Protein AF-A0A0R0AVZ4-F1 (afdb_monomer_lite)

Secondary structure (DSSP, 8-state):
------HHHHHHHHHHHHHHHHHHHHT-----TT-SS--HHHHHHHHHHHHHHHHTT---HHHHHHHHHHHHHHHHTT---S-HHHHHHHHHHHHHH-TT----HHHHHHHHHHHHHHHHHS-HHHHS----

pLDDT: mean 76.62, std 14.54, range [41.88, 92.12]

Foldseek 3Di:
DDDCPDVLLVCLLVLLLVLLVVLCVPPQVDDPVQQNDALPVLSVVQVVVVVVVVVVVDDGSLQQSLLLSLLVRCVVSVQDPDDPVSLVSSQVSCVVRRVPHPDHSVRSVVSSVVSNVVVVVDDVCSRGDDDD

Structure (mmCIF, N/CA/C/O backbone):
data_AF-A0A0R0AVZ4-F1
#
_entry.id   AF-A0A0R0AVZ4-F1
#
loop_
_atom_site.group_PDB
_atom_site.id
_atom_site.type_symbol
_atom_site.label_atom_id
_atom_site.label_alt_id
_atom_site.label_comp_id
_atom_site.label_asym_id
_atom_site.label_entity_id
_atom_site.label_seq_id
_atom_site.pdbx_PDB_ins_code
_atom_site.Cartn_x
_atom_site.Cartn_y
_atom_site.Cartn_z
_atom_site.occupancy
_atom_site.B_iso_or_equiv
_atom_site.auth_seq_id
_atom_site.auth_comp_id
_atom_site.auth_asym_id
_atom_site.auth_atom_id
_atom_site.pdbx_PDB_model_num
ATOM 1 N N . MET A 1 1 ? -19.037 -18.180 -13.817 1.00 42.78 1 MET A N 1
ATOM 2 C CA . MET A 1 1 ? -18.175 -17.170 -14.469 1.00 42.78 1 MET A CA 1
ATOM 3 C C . MET A 1 1 ? -18.543 -15.811 -13.875 1.00 42.78 1 MET A C 1
ATOM 5 O O . MET A 1 1 ? -19.606 -15.297 -14.184 1.00 42.78 1 MET A O 1
ATOM 9 N N . TYR A 1 2 ? -17.788 -15.308 -12.891 1.00 42.56 2 TYR A N 1
ATOM 10 C CA . TYR A 1 2 ? -18.139 -14.062 -12.187 1.00 42.56 2 TYR A CA 1
ATOM 11 C C . TYR A 1 2 ? -17.789 -12.877 -13.090 1.00 42.56 2 TYR A C 1
ATOM 13 O O . TYR A 1 2 ? -16.617 -12.687 -13.400 1.00 42.56 2 TYR A O 1
ATOM 21 N N . ARG A 1 3 ? -18.796 -12.132 -13.548 1.00 47.94 3 ARG A N 1
ATOM 22 C CA . ARG A 1 3 ? -18.650 -10.976 -14.442 1.00 47.94 3 ARG A CA 1
ATOM 23 C C . ARG A 1 3 ? -18.661 -9.716 -13.566 1.00 47.94 3 ARG A C 1
ATOM 25 O O . ARG A 1 3 ? -19.727 -9.364 -13.061 1.00 47.94 3 ARG A O 1
ATOM 32 N N . PRO A 1 4 ? -17.515 -9.072 -13.273 1.00 51.03 4 PRO A N 1
ATOM 33 C CA . PRO A 1 4 ? -17.490 -7.930 -12.372 1.00 51.03 4 PRO A CA 1
ATOM 34 C C . PRO A 1 4 ? -17.863 -6.672 -13.168 1.00 51.03 4 PRO A C 1
ATOM 36 O O . PRO A 1 4 ? -17.021 -5.857 -13.518 1.00 51.03 4 PRO A O 1
ATOM 39 N N . GLU A 1 5 ? -19.152 -6.514 -13.461 1.00 50.69 5 GLU A N 1
ATOM 40 C CA . GLU A 1 5 ? -19.738 -5.322 -14.105 1.00 50.69 5 GLU A CA 1
ATOM 41 C C . GLU A 1 5 ? -19.921 -4.163 -13.102 1.00 50.69 5 GLU A C 1
ATOM 43 O O . GLU A 1 5 ? -20.639 -3.199 -13.359 1.00 50.69 5 GLU A O 1
ATOM 48 N N . HIS A 1 6 ? -19.330 -4.273 -11.913 1.00 58.47 6 HIS A N 1
ATOM 49 C CA . HIS A 1 6 ? -19.478 -3.296 -10.845 1.00 58.47 6 HIS A CA 1
ATOM 50 C C . HIS A 1 6 ? -18.771 -1.986 -11.262 1.00 58.47 6 HIS A C 1
ATOM 52 O O . HIS A 1 6 ? -17.594 -2.018 -11.634 1.00 58.47 6 HIS A O 1
ATOM 58 N N . PRO A 1 7 ? -19.449 -0.823 -11.218 1.00 62.56 7 PRO A N 1
ATOM 59 C CA . PRO A 1 7 ? -18.926 0.445 -11.748 1.00 62.56 7 PRO A CA 1
ATOM 60 C C . PRO A 1 7 ? -17.593 0.869 -11.109 1.00 62.56 7 PRO A C 1
ATOM 62 O O . PRO A 1 7 ? -16.767 1.518 -11.746 1.00 62.56 7 PRO A O 1
ATOM 65 N N . GLU A 1 8 ? -17.347 0.422 -9.881 1.00 65.44 8 GLU A N 1
ATOM 66 C CA . GLU A 1 8 ? -16.091 0.571 -9.143 1.00 65.44 8 GLU A CA 1
ATOM 67 C C . GLU A 1 8 ? -14.867 -0.053 -9.847 1.00 65.44 8 GLU A C 1
ATOM 69 O O . GLU A 1 8 ? -13.792 0.542 -9.799 1.00 65.44 8 GLU A O 1
ATOM 74 N N . TYR A 1 9 ? -15.019 -1.157 -10.591 1.00 66.56 9 TYR A N 1
ATOM 75 C CA . TYR A 1 9 ? -13.919 -1.774 -11.351 1.00 66.56 9 TYR A CA 1
ATOM 76 C C . TYR A 1 9 ? -13.536 -0.973 -12.600 1.00 66.56 9 TYR A C 1
ATOM 78 O O . TYR A 1 9 ? -12.371 -0.961 -12.990 1.00 66.56 9 TYR A O 1
ATOM 86 N N . ARG A 1 10 ? -14.489 -0.259 -13.217 1.00 71.06 10 ARG A N 1
ATOM 87 C CA . ARG A 1 10 ? -14.225 0.564 -14.414 1.00 71.06 10 ARG A CA 1
ATOM 88 C C . ARG A 1 10 ? -13.359 1.780 -14.087 1.00 71.06 10 ARG A C 1
ATOM 90 O O . ARG A 1 10 ? -12.526 2.185 -14.892 1.00 71.06 10 ARG A O 1
ATOM 97 N N . SER A 1 11 ? -13.541 2.349 -12.896 1.00 78.00 11 SER A N 1
ATOM 98 C CA . SER A 1 11 ? -12.754 3.487 -12.403 1.00 78.00 11 SER A CA 1
ATOM 99 C C . SER A 1 11 ? -11.485 3.071 -11.658 1.00 78.00 11 SER A C 1
ATOM 101 O O . SER A 1 11 ? -10.639 3.927 -11.391 1.00 78.00 11 SER A O 1
ATOM 103 N N . ALA A 1 12 ? -11.335 1.784 -11.333 1.00 78.81 12 ALA A N 1
ATOM 104 C CA . ALA A 1 12 ? -10.234 1.282 -10.523 1.00 78.81 12 ALA A CA 1
ATOM 105 C C . ALA A 1 12 ? -8.835 1.644 -11.053 1.00 78.81 12 ALA A C 1
ATOM 107 O O . ALA A 1 12 ? -8.054 2.166 -10.254 1.00 78.81 12 ALA A O 1
ATOM 108 N N . PRO A 1 13 ? -8.525 1.490 -12.359 1.00 80.56 13 PRO A N 1
ATOM 109 C CA . PRO A 1 13 ? -7.206 1.844 -12.882 1.00 80.56 13 PRO A CA 1
ATOM 110 C C . PRO A 1 13 ? -6.901 3.339 -12.716 1.00 80.56 13 PRO A C 1
ATOM 112 O O . PRO A 1 13 ? -5.825 3.721 -12.272 1.00 80.56 13 PRO A O 1
ATOM 115 N N . ARG A 1 14 ? -7.874 4.213 -13.009 1.00 82.69 14 ARG A N 1
ATOM 116 C CA . ARG A 1 14 ? -7.688 5.674 -12.933 1.00 82.69 14 ARG A CA 1
ATOM 117 C C . ARG A 1 14 ? -7.436 6.151 -11.505 1.00 82.69 14 ARG A C 1
ATOM 119 O O . ARG A 1 14 ? -6.538 6.960 -11.285 1.00 82.69 14 ARG A O 1
ATOM 126 N N . LEU A 1 15 ? -8.223 5.654 -10.548 1.00 84.00 15 LEU A N 1
ATOM 127 C CA . LEU A 1 15 ? -8.073 6.001 -9.131 1.00 84.00 1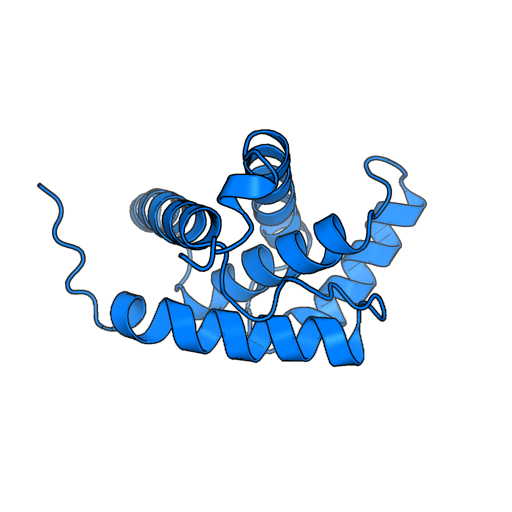5 LEU A CA 1
ATOM 128 C C . LEU A 1 15 ? -6.734 5.516 -8.576 1.00 84.00 15 LEU A C 1
ATOM 130 O O . LEU A 1 15 ? -6.052 6.264 -7.878 1.00 84.00 15 LEU A O 1
ATOM 134 N N . PHE A 1 16 ? -6.347 4.291 -8.936 1.00 84.00 16 PHE A N 1
ATOM 135 C CA . PHE A 1 16 ? -5.063 3.722 -8.556 1.00 84.00 16 PHE A CA 1
ATOM 136 C C . PHE A 1 16 ? -3.900 4.579 -9.078 1.00 84.00 16 PHE A C 1
ATOM 138 O O . PHE A 1 16 ? -3.054 4.995 -8.291 1.00 84.00 16 PHE A O 1
ATOM 145 N N . ASN A 1 17 ? -3.902 4.937 -10.365 1.00 80.50 17 ASN A N 1
ATOM 146 C CA . ASN A 1 17 ? -2.804 5.685 -10.996 1.00 80.50 17 ASN A CA 1
ATOM 147 C C . ASN A 1 17 ? -2.655 7.088 -10.436 1.00 80.50 17 ASN A C 1
ATOM 149 O O . ASN A 1 17 ? -1.548 7.523 -10.114 1.00 80.50 17 ASN A O 1
ATOM 153 N N . ALA A 1 18 ? -3.778 7.796 -10.300 1.00 84.50 18 ALA A N 1
ATOM 154 C CA . ALA A 1 18 ? -3.784 9.139 -9.742 1.00 84.50 18 ALA A CA 1
ATOM 155 C C . ALA A 1 18 ? -3.167 9.150 -8.336 1.00 84.50 18 ALA A C 1
ATOM 157 O O . ALA A 1 18 ? -2.361 10.025 -8.009 1.00 84.50 18 ALA A O 1
ATOM 158 N N . HIS A 1 19 ? -3.507 8.147 -7.527 1.00 85.25 19 HIS A N 1
ATOM 159 C CA . HIS A 1 19 ? -3.037 8.043 -6.157 1.00 85.25 19 HIS A CA 1
ATOM 160 C C . HIS A 1 19 ? -1.588 7.559 -6.049 1.00 85.25 19 HIS A C 1
ATOM 162 O O . HIS A 1 19 ? -0.807 8.156 -5.312 1.00 85.25 19 HIS A O 1
ATOM 168 N N . LEU A 1 20 ? -1.188 6.561 -6.839 1.00 83.06 20 LEU A N 1
ATOM 169 C CA . LEU A 1 20 ? 0.207 6.127 -6.943 1.00 83.06 20 LEU A CA 1
ATOM 170 C C . LEU A 1 20 ? 1.123 7.299 -7.322 1.00 83.06 20 LEU A C 1
ATOM 172 O O . LEU A 1 20 ? 2.170 7.503 -6.705 1.00 83.06 20 LEU A O 1
ATOM 176 N N . GLY A 1 21 ? 0.704 8.118 -8.291 1.00 78.31 21 GLY A N 1
ATOM 177 C CA . GLY A 1 21 ? 1.427 9.327 -8.673 1.00 78.31 21 GLY A CA 1
ATOM 178 C C . GLY A 1 21 ? 1.543 10.340 -7.529 1.00 78.31 21 GLY A C 1
ATOM 179 O O . GLY A 1 21 ? 2.586 10.973 -7.378 1.00 78.31 21 GLY A O 1
ATOM 180 N N . ALA A 1 22 ? 0.509 10.487 -6.696 1.00 82.69 22 ALA A N 1
ATOM 181 C CA . ALA A 1 22 ? 0.561 11.355 -5.519 1.00 82.69 22 ALA A CA 1
ATOM 182 C C . ALA A 1 22 ? 1.559 10.838 -4.465 1.00 82.69 22 ALA A C 1
ATOM 184 O O . ALA A 1 22 ? 2.406 11.605 -4.006 1.00 82.69 22 ALA A O 1
ATOM 185 N N . ILE A 1 23 ? 1.526 9.537 -4.157 1.00 82.69 23 ILE A N 1
ATOM 186 C CA . ILE A 1 23 ? 2.450 8.891 -3.211 1.00 82.69 23 ILE A CA 1
ATOM 187 C C . ILE A 1 23 ? 3.907 9.053 -3.671 1.00 82.69 23 ILE A C 1
ATOM 189 O O . ILE A 1 23 ? 4.772 9.406 -2.874 1.00 82.69 23 ILE A O 1
ATOM 193 N N . ARG A 1 24 ? 4.197 8.863 -4.962 1.00 76.69 24 ARG A N 1
ATOM 194 C CA . ARG A 1 24 ? 5.562 8.985 -5.510 1.00 76.69 24 ARG A CA 1
ATOM 195 C C . ARG A 1 24 ? 6.083 10.423 -5.567 1.00 76.69 24 ARG A C 1
ATOM 197 O O . ARG A 1 24 ? 7.285 10.648 -5.496 1.00 76.69 24 ARG A O 1
ATOM 204 N N . ARG A 1 25 ? 5.200 11.418 -5.699 1.00 73.94 25 ARG A N 1
ATOM 205 C CA . ARG A 1 25 ? 5.604 12.836 -5.662 1.00 73.94 25 ARG A CA 1
ATOM 206 C C . ARG A 1 25 ? 5.836 13.348 -4.240 1.00 73.94 25 ARG A C 1
ATOM 208 O O . ARG A 1 25 ? 6.657 14.242 -4.061 1.00 73.94 25 ARG A O 1
ATOM 215 N N . GLY A 1 26 ? 5.111 12.811 -3.257 1.00 74.12 26 GLY A N 1
ATOM 216 C CA . GLY A 1 26 ? 5.164 13.270 -1.867 1.00 74.12 26 GLY A CA 1
ATOM 217 C C . GLY A 1 26 ? 6.027 12.408 -0.946 1.00 74.12 26 GLY A C 1
ATOM 218 O O . GLY A 1 26 ? 6.936 12.922 -0.301 1.00 74.12 26 GLY A O 1
ATOM 219 N N . VAL A 1 27 ? 5.732 11.107 -0.889 1.00 73.94 27 VAL A N 1
ATOM 220 C CA . VAL A 1 27 ? 6.188 10.179 0.160 1.00 73.94 27 VAL A CA 1
ATOM 221 C C . VAL A 1 27 ? 7.479 9.461 -0.237 1.00 73.94 27 VAL A C 1
ATOM 223 O O . VAL A 1 27 ? 8.458 9.500 0.501 1.00 73.94 27 VAL A O 1
ATOM 226 N N . PHE A 1 28 ? 7.530 8.862 -1.431 1.00 70.62 28 PHE A N 1
ATOM 227 C CA . PHE A 1 28 ? 8.706 8.119 -1.900 1.00 70.62 28 PHE A CA 1
ATOM 228 C C . PHE A 1 28 ? 9.391 8.852 -3.057 1.00 70.62 28 PHE A C 1
ATOM 230 O O . PHE A 1 28 ? 8.995 8.715 -4.210 1.00 70.62 28 PHE A O 1
ATOM 237 N N . LYS A 1 29 ? 10.458 9.610 -2.769 1.00 59.62 29 LYS A N 1
ATOM 238 C CA . LYS A 1 29 ? 11.188 10.440 -3.753 1.00 59.62 29 LYS A CA 1
ATOM 239 C C . LYS A 1 29 ? 12.118 9.664 -4.710 1.00 59.62 29 LYS A C 1
ATOM 241 O O . LYS A 1 29 ? 13.094 10.231 -5.200 1.00 59.62 29 LYS A O 1
ATOM 246 N N . ARG A 1 30 ? 11.854 8.385 -5.011 1.00 54.00 30 ARG A N 1
ATOM 247 C CA . ARG A 1 30 ? 12.603 7.648 -6.049 1.00 54.00 30 ARG A CA 1
ATOM 248 C C . ARG A 1 30 ? 11.883 7.714 -7.401 1.00 54.00 30 ARG A C 1
ATOM 250 O O . ARG A 1 30 ? 10.714 7.353 -7.530 1.00 54.00 30 ARG A O 1
ATOM 257 N N . ARG A 1 31 ? 12.608 8.165 -8.434 1.00 48.31 31 ARG A N 1
ATOM 258 C CA . ARG A 1 31 ? 12.191 8.095 -9.844 1.00 48.31 31 ARG A CA 1
ATOM 259 C C . ARG A 1 31 ? 12.204 6.629 -10.291 1.00 48.31 31 ARG A C 1
ATOM 261 O O . ARG A 1 31 ? 13.246 6.134 -10.697 1.00 48.31 31 ARG A O 1
ATOM 268 N N . ALA A 1 32 ? 11.063 5.945 -10.256 1.00 49.41 32 ALA A N 1
ATOM 269 C CA . ALA A 1 32 ? 10.879 4.783 -11.123 1.00 49.41 32 ALA A CA 1
ATOM 270 C C . ALA A 1 32 ? 10.656 5.310 -12.551 1.00 49.41 32 ALA A C 1
ATOM 272 O O . ALA A 1 32 ? 9.558 5.754 -12.891 1.00 49.41 32 ALA A O 1
ATOM 273 N N . ALA A 1 33 ? 11.742 5.370 -13.324 1.00 41.88 33 ALA A N 1
ATOM 274 C CA . ALA A 1 33 ? 11.763 5.887 -14.692 1.00 41.88 33 ALA A CA 1
ATOM 275 C C . ALA A 1 33 ? 10.899 5.059 -15.667 1.00 41.88 33 ALA A C 1
ATOM 277 O O . ALA A 1 33 ? 10.554 5.563 -16.725 1.00 41.88 33 ALA A O 1
ATOM 278 N N . ASP A 1 34 ? 10.463 3.860 -15.264 1.00 43.69 34 ASP A N 1
ATOM 279 C CA . ASP A 1 34 ? 9.738 2.903 -16.114 1.00 43.69 34 ASP A CA 1
ATOM 280 C C . ASP A 1 34 ? 8.370 2.487 -15.535 1.00 43.69 34 ASP A C 1
ATOM 282 O O . ASP A 1 34 ? 7.900 1.369 -15.743 1.00 43.69 34 ASP A O 1
ATOM 286 N N . ALA A 1 35 ? 7.745 3.357 -14.735 1.00 44.62 35 ALA A N 1
ATOM 287 C CA . ALA A 1 35 ? 6.520 3.055 -13.982 1.00 44.62 35 ALA A CA 1
ATOM 288 C C . ALA A 1 35 ? 5.415 4.106 -14.184 1.00 44.62 35 ALA A C 1
ATOM 290 O O . ALA A 1 35 ? 4.671 4.408 -13.247 1.00 44.62 35 ALA A O 1
ATOM 291 N N . ASP A 1 36 ? 5.358 4.737 -15.358 1.00 44.16 36 ASP A N 1
ATOM 292 C CA . ASP A 1 36 ? 4.236 5.614 -15.731 1.00 44.16 36 ASP A CA 1
ATOM 293 C C . ASP A 1 36 ? 3.028 4.818 -16.255 1.00 44.16 36 ASP A C 1
ATOM 295 O O . ASP A 1 36 ? 1.889 5.278 -16.152 1.00 44.16 36 ASP A O 1
ATOM 299 N N . GLU A 1 37 ? 3.245 3.583 -16.715 1.00 51.25 37 GLU A N 1
ATOM 300 C CA . GLU A 1 37 ? 2.177 2.631 -16.991 1.00 51.25 37 GLU A CA 1
ATOM 301 C C . GLU A 1 37 ? 1.983 1.671 -15.822 1.00 51.25 37 GLU A C 1
ATOM 303 O O . GLU A 1 37 ? 2.918 1.230 -15.152 1.00 51.25 37 GLU A O 1
ATOM 308 N N . VAL A 1 38 ? 0.722 1.350 -15.566 1.00 54.97 38 VAL A N 1
ATOM 309 C CA . VAL A 1 38 ? 0.365 0.318 -14.602 1.00 54.97 38 VAL A CA 1
ATOM 310 C C . VAL A 1 38 ? 0.935 -0.995 -15.086 1.00 54.97 38 VAL A C 1
ATOM 312 O O . VAL A 1 38 ? 0.600 -1.421 -16.187 1.00 54.97 38 VAL A O 1
ATOM 315 N N . ALA A 1 39 ? 1.691 -1.672 -14.227 1.00 63.19 39 ALA A N 1
ATOM 316 C CA . ALA A 1 39 ? 1.907 -3.104 -14.322 1.00 63.19 39 ALA A CA 1
ATOM 317 C C . ALA A 1 39 ? 0.547 -3.795 -14.480 1.00 63.19 39 ALA A C 1
ATOM 319 O O . ALA A 1 39 ? -0.174 -3.983 -13.494 1.00 63.19 39 ALA A O 1
ATOM 320 N N . GLN A 1 40 ? 0.152 -4.111 -15.715 1.00 67.50 40 GLN A N 1
ATOM 321 C CA . GLN A 1 40 ? -1.160 -4.677 -16.023 1.00 67.50 40 GLN A CA 1
ATOM 322 C C . GLN A 1 40 ? -1.417 -5.926 -15.163 1.00 67.50 40 GLN A C 1
ATOM 324 O O . GLN A 1 40 ? -2.536 -6.130 -14.687 1.00 67.50 40 GLN A O 1
ATOM 329 N N . ASP A 1 41 ? -0.364 -6.692 -14.887 1.00 75.88 41 ASP A N 1
ATOM 330 C CA . ASP A 1 41 ? -0.397 -7.877 -14.038 1.00 75.88 41 ASP A CA 1
ATOM 331 C C . ASP A 1 41 ? -0.581 -7.554 -12.549 1.00 75.88 41 ASP A C 1
ATOM 333 O O . ASP A 1 41 ? -1.362 -8.225 -11.868 1.00 75.88 41 ASP A O 1
ATOM 337 N N . PHE A 1 42 ? 0.035 -6.483 -12.034 1.00 81.62 42 PHE A N 1
ATOM 338 C CA . PHE A 1 42 ? -0.178 -6.065 -10.645 1.00 81.62 42 PHE A CA 1
ATOM 339 C C . PHE A 1 42 ? -1.599 -5.549 -10.424 1.00 81.62 42 PHE A C 1
ATOM 341 O O . PHE A 1 42 ? -2.239 -5.905 -9.437 1.00 81.62 42 PHE A O 1
ATOM 348 N N . LEU A 1 43 ? -2.142 -4.766 -11.359 1.00 82.12 43 LEU A N 1
ATOM 349 C CA . LEU A 1 43 ? -3.526 -4.308 -11.258 1.00 82.12 43 LEU A CA 1
ATOM 350 C C . LEU A 1 43 ? -4.515 -5.472 -11.357 1.00 82.12 43 LEU A C 1
ATOM 352 O O . LEU A 1 43 ? -5.477 -5.516 -10.590 1.00 82.12 43 LEU A O 1
ATOM 356 N N . GLN A 1 44 ? -4.278 -6.435 -12.253 1.00 82.06 44 GLN A N 1
ATOM 357 C CA . GLN A 1 44 ? -5.081 -7.658 -12.305 1.00 82.06 44 GLN A CA 1
ATOM 358 C C . GLN A 1 44 ? -5.032 -8.418 -10.977 1.00 82.06 44 GLN A C 1
ATOM 360 O O . GLN A 1 44 ? -6.082 -8.820 -10.468 1.00 82.06 44 GLN A O 1
ATOM 365 N N . TYR A 1 45 ? -3.844 -8.556 -10.384 1.00 87.06 45 TYR A N 1
ATOM 366 C CA . TYR A 1 45 ? -3.684 -9.125 -9.052 1.00 87.06 45 TYR A CA 1
ATOM 367 C C . TYR A 1 45 ? -4.489 -8.350 -8.000 1.00 87.06 45 TYR A C 1
ATOM 369 O O . TYR A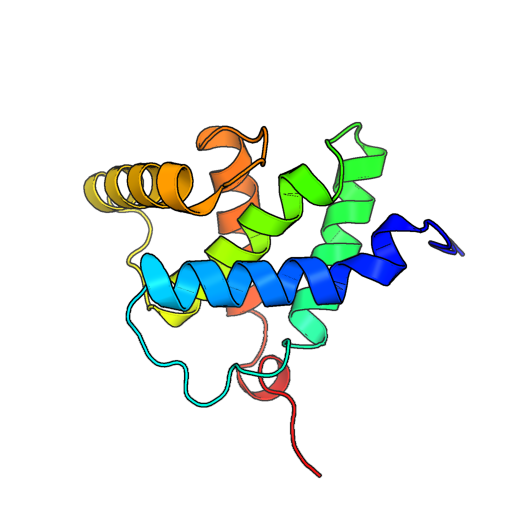 1 45 ? -5.298 -8.959 -7.301 1.00 87.06 45 TYR A O 1
ATOM 377 N N . SER A 1 46 ? -4.347 -7.021 -7.922 1.00 87.50 46 SER A N 1
ATOM 378 C CA . SER A 1 46 ? -5.063 -6.186 -6.949 1.00 87.50 46 SER A CA 1
ATOM 379 C C . SER A 1 46 ? -6.579 -6.316 -7.084 1.00 87.50 46 SER A C 1
ATOM 381 O O . SER A 1 46 ? -7.285 -6.398 -6.082 1.00 87.50 46 SER A O 1
ATOM 383 N N . LEU A 1 47 ? -7.102 -6.374 -8.312 1.00 86.69 47 LEU A N 1
ATOM 384 C CA . LEU A 1 47 ? -8.534 -6.554 -8.557 1.00 86.69 47 LEU A CA 1
ATOM 385 C C . LEU A 1 47 ? -9.019 -7.954 -8.162 1.00 86.69 47 LEU A C 1
ATOM 387 O O . LEU A 1 47 ? -10.105 -8.089 -7.588 1.00 86.69 47 LEU A O 1
ATOM 391 N N . ALA A 1 48 ? -8.233 -8.992 -8.453 1.00 87.38 48 ALA A N 1
ATOM 392 C CA . ALA A 1 48 ? -8.553 -10.368 -8.090 1.00 87.38 48 ALA A CA 1
ATOM 393 C C . ALA A 1 48 ? -8.514 -10.581 -6.569 1.00 87.38 48 ALA A C 1
ATOM 395 O O . ALA A 1 48 ? -9.421 -11.204 -6.010 1.00 87.38 48 ALA A O 1
ATOM 396 N N . ASP A 1 49 ? -7.498 -10.043 -5.897 1.00 88.88 49 ASP A N 1
ATOM 397 C CA . ASP A 1 49 ? -7.362 -10.075 -4.443 1.00 88.88 49 ASP A CA 1
ATOM 398 C C . ASP A 1 49 ? -8.484 -9.274 -3.765 1.00 88.88 49 ASP A C 1
ATOM 400 O O . ASP A 1 49 ? -9.191 -9.793 -2.898 1.00 88.88 49 ASP A O 1
ATOM 404 N N . TYR A 1 50 ? -8.772 -8.065 -4.257 1.00 86.12 50 TYR A N 1
ATOM 405 C CA . TYR A 1 50 ? -9.911 -7.272 -3.802 1.00 86.12 50 TYR A CA 1
ATOM 406 C C . TYR A 1 50 ? -11.239 -8.028 -3.933 1.00 86.12 50 TYR A C 1
ATOM 408 O O . TYR A 1 50 ? -12.034 -8.051 -2.992 1.00 86.12 50 TYR A O 1
ATOM 416 N N . ALA A 1 51 ? -11.487 -8.694 -5.065 1.00 85.62 51 ALA A N 1
ATOM 417 C CA . ALA A 1 51 ? -12.704 -9.477 -5.261 1.00 85.62 51 ALA A CA 1
ATOM 418 C C . ALA A 1 51 ? -12.833 -10.627 -4.245 1.00 85.62 51 ALA 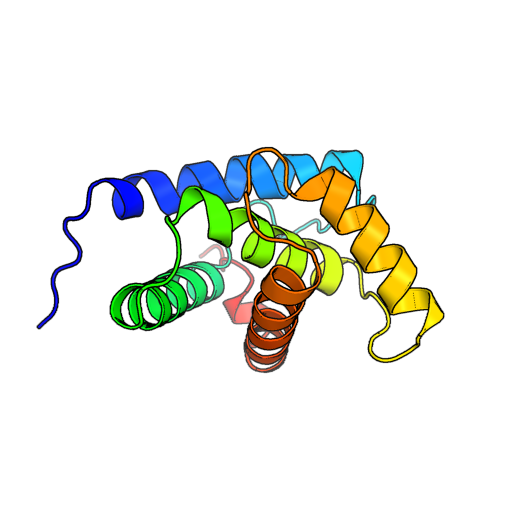A C 1
ATOM 420 O O . ALA A 1 51 ? -13.945 -10.926 -3.803 1.00 85.62 51 ALA A O 1
ATOM 421 N N . LYS A 1 52 ? -11.720 -11.255 -3.838 1.00 85.62 52 LYS A N 1
ATOM 422 C CA . LYS A 1 52 ? -11.710 -12.277 -2.778 1.00 85.62 52 LYS A CA 1
ATOM 423 C C . LYS A 1 52 ? -12.040 -11.665 -1.418 1.00 85.62 52 LYS A C 1
ATOM 425 O O . LYS A 1 52 ? -12.971 -12.132 -0.763 1.00 85.62 52 LYS A O 1
ATOM 430 N N . ARG A 1 53 ? -11.355 -10.584 -1.033 1.00 83.12 53 ARG A N 1
ATOM 431 C CA . ARG A 1 53 ? -11.588 -9.878 0.239 1.00 83.12 53 ARG A CA 1
ATOM 432 C C . ARG A 1 53 ? -13.024 -9.364 0.332 1.00 83.12 53 ARG A C 1
ATOM 434 O O . ARG A 1 53 ? -13.688 -9.521 1.353 1.00 83.12 53 ARG A O 1
ATOM 441 N N . ARG A 1 54 ? -13.565 -8.821 -0.761 1.00 81.50 54 ARG A N 1
ATOM 442 C CA . ARG A 1 54 ? -14.939 -8.306 -0.806 1.00 81.50 54 ARG A CA 1
ATOM 443 C C . ARG A 1 54 ? -15.981 -9.389 -0.522 1.00 81.50 54 ARG A C 1
ATOM 445 O O . ARG A 1 54 ? -16.941 -9.122 0.197 1.00 81.50 54 ARG A O 1
ATOM 452 N N . ARG A 1 55 ? -15.778 -10.612 -1.026 1.00 79.12 55 ARG A N 1
ATOM 453 C CA . ARG A 1 55 ? -16.644 -11.771 -0.722 1.00 79.12 55 ARG A CA 1
ATOM 454 C C . ARG A 1 55 ? -16.592 -12.186 0.749 1.00 79.12 55 ARG A C 1
ATOM 456 O O . ARG A 1 55 ? -17.553 -12.760 1.238 1.00 79.12 55 ARG A O 1
ATOM 463 N N . GLN A 1 56 ? -15.506 -11.866 1.448 1.00 79.50 56 GLN A N 1
ATOM 464 C CA . GLN A 1 56 ? -15.332 -12.104 2.884 1.00 79.50 56 GLN A CA 1
ATOM 465 C C . GLN A 1 56 ? -15.879 -10.952 3.752 1.00 79.50 56 GLN A C 1
ATOM 467 O O . GLN A 1 56 ? -15.685 -10.951 4.961 1.00 79.50 56 GLN A O 1
ATOM 472 N N . GLY A 1 57 ? -16.559 -9.964 3.154 1.00 73.12 57 GLY A N 1
ATOM 473 C CA . GLY A 1 57 ? -17.163 -8.839 3.875 1.00 73.12 57 GLY A CA 1
ATOM 474 C C . GLY A 1 57 ? -16.274 -7.599 4.008 1.00 73.12 57 GLY A C 1
ATOM 475 O O . GLY A 1 57 ? -16.670 -6.654 4.687 1.00 73.12 57 GLY A O 1
ATOM 476 N N . PHE A 1 58 ? -15.111 -7.552 3.346 1.00 68.94 58 PHE A N 1
ATOM 477 C CA . PHE A 1 58 ? -14.215 -6.390 3.408 1.00 68.94 58 PHE A CA 1
ATOM 478 C C . PHE A 1 58 ? -14.762 -5.136 2.694 1.00 68.94 58 PHE A C 1
ATOM 480 O O . PHE A 1 58 ? -15.767 -5.164 1.972 1.00 68.94 58 PHE A O 1
ATOM 487 N N . THR A 1 59 ? -14.049 -4.030 2.935 1.00 74.56 59 THR A N 1
ATOM 488 C CA . THR A 1 59 ? -14.303 -2.630 2.568 1.00 74.56 59 THR A CA 1
ATOM 489 C C . THR A 1 59 ? -14.400 -2.358 1.054 1.00 74.56 59 THR A C 1
ATOM 491 O O . THR A 1 59 ? -14.265 -3.255 0.219 1.00 74.56 59 THR A O 1
ATOM 494 N N . ARG A 1 60 ? -14.694 -1.109 0.663 1.00 84.94 60 ARG A N 1
ATOM 495 C CA . ARG A 1 60 ? -14.848 -0.711 -0.748 1.00 84.94 60 ARG A CA 1
ATOM 496 C C . ARG A 1 60 ? -13.486 -0.603 -1.426 1.00 84.94 60 ARG A C 1
ATOM 498 O O . ARG A 1 60 ? -12.480 -0.388 -0.756 1.00 84.94 60 ARG A O 1
ATOM 505 N N . TRP A 1 61 ? -13.458 -0.659 -2.759 1.00 83.56 61 TRP A N 1
ATOM 506 C CA . TRP A 1 61 ? -12.223 -0.465 -3.528 1.00 83.56 61 TRP A CA 1
ATOM 507 C C . TRP A 1 61 ? -11.485 0.816 -3.114 1.00 83.56 61 TRP A C 1
ATOM 509 O O . TRP A 1 61 ? -10.272 0.789 -2.944 1.00 83.56 61 TRP A O 1
ATOM 519 N N . ARG A 1 62 ? -12.225 1.906 -2.849 1.00 85.62 62 ARG A N 1
ATOM 520 C CA . ARG A 1 62 ? -11.676 3.197 -2.393 1.00 85.62 62 ARG A CA 1
ATOM 521 C C . ARG A 1 62 ? -10.869 3.144 -1.100 1.00 85.62 62 ARG A C 1
ATOM 523 O O . ARG A 1 62 ? -9.978 3.961 -0.917 1.00 85.62 62 ARG A O 1
ATOM 530 N N . ASP A 1 63 ? -11.174 2.192 -0.232 1.00 87.88 63 ASP A N 1
ATOM 531 C CA . ASP A 1 63 ? -10.466 2.027 1.030 1.00 87.88 63 ASP A CA 1
ATOM 532 C C . ASP A 1 63 ? -9.211 1.163 0.859 1.00 87.88 63 ASP A C 1
ATOM 534 O O . ASP A 1 63 ? -8.228 1.366 1.563 1.00 87.88 63 ASP A O 1
ATOM 538 N N . VAL A 1 64 ? -9.222 0.221 -0.087 1.00 87.75 64 VAL A N 1
ATOM 539 C CA . VAL A 1 64 ? -8.155 -0.780 -0.246 1.00 87.75 64 VAL A CA 1
ATOM 540 C C . VAL A 1 64 ? -7.122 -0.377 -1.301 1.00 87.75 64 VAL A C 1
ATOM 542 O O . VAL A 1 64 ? -5.938 -0.650 -1.120 1.00 87.75 64 VAL A O 1
ATOM 545 N N . TYR A 1 65 ? -7.517 0.309 -2.380 1.00 87.56 65 TYR A N 1
ATOM 546 C CA . TYR A 1 65 ? -6.582 0.679 -3.451 1.00 87.56 65 TYR A CA 1
ATOM 547 C C . TYR A 1 65 ? -5.380 1.514 -2.977 1.00 87.56 65 TYR A C 1
ATOM 549 O O . TYR A 1 65 ? -4.296 1.303 -3.529 1.00 87.56 65 TYR A O 1
ATOM 557 N N . PRO A 1 66 ? -5.503 2.407 -1.967 1.00 91.56 66 PRO A N 1
ATOM 558 C CA . PRO A 1 66 ? -4.350 3.124 -1.433 1.00 91.56 66 PRO A CA 1
ATOM 559 C C . PRO A 1 66 ? -3.277 2.186 -0.879 1.00 91.56 66 PRO A C 1
ATOM 561 O O . PRO A 1 66 ? -2.095 2.449 -1.073 1.00 91.56 66 PRO A O 1
ATOM 564 N N . ALA A 1 67 ? -3.665 1.055 -0.278 1.00 92.12 67 ALA A N 1
ATOM 565 C CA . ALA A 1 67 ? -2.725 0.066 0.249 1.00 92.12 67 ALA A CA 1
ATOM 566 C C . ALA A 1 67 ? -1.934 -0.621 -0.876 1.00 92.12 67 ALA A C 1
ATOM 568 O O . ALA A 1 67 ? -0.713 -0.720 -0.792 1.00 92.12 67 ALA A O 1
ATOM 569 N N . TYR A 1 68 ? -2.592 -1.017 -1.972 1.00 90.56 68 TYR A N 1
ATOM 570 C CA . TYR A 1 68 ? -1.895 -1.585 -3.134 1.00 90.56 68 TYR A CA 1
ATOM 571 C C . TYR A 1 68 ? -0.950 -0.570 -3.796 1.00 90.56 68 TYR A C 1
ATOM 573 O O . TYR A 1 68 ? 0.165 -0.920 -4.179 1.00 90.56 68 TYR A O 1
ATOM 581 N N . ALA A 1 69 ? -1.378 0.690 -3.924 1.00 88.81 69 ALA A N 1
ATOM 582 C CA . ALA A 1 69 ? -0.552 1.746 -4.507 1.00 88.81 69 ALA A CA 1
ATOM 583 C C . ALA A 1 69 ? 0.664 2.058 -3.623 1.00 88.81 69 ALA A C 1
ATOM 585 O O . ALA A 1 69 ? 1.774 2.226 -4.128 1.00 88.81 69 ALA A O 1
ATOM 586 N N . PHE A 1 70 ? 0.466 2.087 -2.304 1.00 89.50 70 PHE A N 1
ATOM 587 C CA . PHE A 1 70 ? 1.540 2.256 -1.337 1.00 89.50 70 PHE A CA 1
ATOM 588 C C . PHE A 1 70 ? 2.540 1.102 -1.400 1.00 89.50 70 PHE A C 1
ATOM 590 O O . PHE A 1 70 ? 3.734 1.365 -1.464 1.00 89.50 70 PHE A O 1
ATOM 597 N N . ALA A 1 71 ? 2.065 -0.147 -1.471 1.00 89.88 71 ALA A N 1
ATOM 598 C CA . ALA A 1 71 ? 2.913 -1.330 -1.599 1.00 89.88 71 ALA A CA 1
ATOM 599 C C . ALA A 1 71 ? 3.808 -1.269 -2.841 1.00 89.88 71 ALA A C 1
ATOM 601 O O . ALA A 1 71 ? 5.009 -1.503 -2.748 1.00 89.88 71 ALA A O 1
ATOM 602 N N . LEU A 1 72 ? 3.247 -0.899 -3.994 1.00 85.25 72 LEU A N 1
ATOM 603 C CA . LEU A 1 72 ? 4.026 -0.743 -5.220 1.00 85.25 72 LEU A CA 1
ATOM 604 C C . LEU A 1 72 ? 5.075 0.373 -5.091 1.00 85.25 72 LEU A C 1
ATOM 606 O O . LEU A 1 72 ? 6.214 0.204 -5.517 1.00 85.25 72 LEU A O 1
ATOM 610 N N . ALA A 1 73 ? 4.708 1.507 -4.488 1.00 84.38 73 ALA A N 1
ATOM 611 C CA . ALA A 1 73 ? 5.617 2.635 -4.318 1.00 84.38 73 ALA A CA 1
ATOM 612 C C . ALA A 1 73 ? 6.757 2.339 -3.332 1.00 84.38 73 ALA A C 1
ATOM 614 O O . ALA A 1 73 ? 7.903 2.685 -3.613 1.00 84.38 73 ALA A O 1
ATOM 615 N N . SER A 1 74 ? 6.462 1.690 -2.205 1.00 85.69 74 SER A N 1
ATOM 616 C CA . SER A 1 74 ? 7.461 1.306 -1.207 1.00 85.69 74 SER A CA 1
ATOM 617 C C . SER A 1 74 ? 8.359 0.171 -1.706 1.00 85.69 74 SER A C 1
ATOM 619 O O . SER A 1 74 ? 9.566 0.222 -1.493 1.00 85.69 74 SER A O 1
ATOM 621 N N . HIS A 1 75 ? 7.810 -0.795 -2.454 1.00 84.12 75 HIS A N 1
ATOM 622 C CA . HIS A 1 75 ? 8.584 -1.860 -3.107 1.00 84.12 75 HIS A CA 1
ATOM 623 C C . HIS A 1 75 ? 9.569 -1.296 -4.132 1.00 84.12 75 HIS A C 1
ATOM 625 O O . HIS A 1 75 ? 10.762 -1.571 -4.059 1.00 84.12 75 HIS A O 1
ATOM 631 N N . ALA A 1 76 ? 9.101 -0.417 -5.024 1.00 79.12 76 ALA A N 1
ATOM 632 C CA . ALA A 1 76 ? 9.959 0.262 -5.998 1.00 79.12 76 ALA A CA 1
ATOM 633 C C . ALA A 1 76 ? 10.995 1.186 -5.333 1.00 79.12 76 ALA A C 1
ATOM 635 O O . ALA A 1 76 ? 12.061 1.454 -5.889 1.00 79.12 76 ALA A O 1
ATOM 636 N N . ALA A 1 77 ? 10.683 1.683 -4.136 1.00 79.50 77 ALA A N 1
ATOM 637 C CA . ALA A 1 77 ? 11.602 2.422 -3.293 1.00 79.50 77 ALA A CA 1
ATOM 638 C C . ALA A 1 77 ? 12.459 1.511 -2.403 1.00 79.50 77 ALA A C 1
ATOM 640 O O . ALA A 1 77 ? 13.001 2.038 -1.434 1.00 79.50 77 ALA A O 1
ATOM 641 N N . ASP A 1 78 ? 12.583 0.216 -2.724 1.00 77.44 78 ASP A N 1
ATOM 642 C CA . ASP A 1 78 ? 13.444 -0.796 -2.090 1.00 77.44 78 ASP A CA 1
ATOM 643 C C . ASP A 1 78 ? 13.509 -0.635 -0.565 1.00 77.44 78 ASP A C 1
ATOM 645 O O . ASP A 1 78 ? 14.567 -0.446 0.037 1.00 77.44 78 ASP A O 1
ATOM 649 N N . TRP A 1 79 ? 12.321 -0.559 0.039 1.00 78.69 79 TRP A N 1
ATOM 650 C CA . TRP A 1 79 ? 12.175 -0.332 1.468 1.00 78.69 79 TRP A CA 1
ATOM 651 C C . TRP A 1 79 ? 12.553 -1.597 2.254 1.00 78.69 79 TRP A C 1
ATOM 653 O O . TRP A 1 79 ? 12.089 -2.687 1.895 1.00 78.69 79 TRP A O 1
ATOM 663 N N . PRO A 1 80 ? 13.356 -1.485 3.331 1.00 77.44 80 PRO A N 1
ATOM 664 C CA . PRO A 1 80 ? 13.706 -2.636 4.153 1.00 77.44 80 PRO A CA 1
ATOM 665 C C . PRO A 1 80 ? 12.448 -3.291 4.740 1.00 77.44 80 PRO A C 1
ATOM 667 O O . PRO A 1 80 ? 11.432 -2.635 4.967 1.00 77.44 80 PRO A O 1
ATOM 670 N N . ARG A 1 81 ? 12.495 -4.609 4.963 1.00 75.94 81 ARG A N 1
ATOM 671 C CA . ARG A 1 81 ? 11.378 -5.387 5.522 1.00 75.94 81 ARG A CA 1
ATOM 672 C C . ARG A 1 81 ? 11.782 -6.009 6.852 1.00 75.94 81 ARG A C 1
ATOM 674 O O . ARG A 1 81 ? 12.886 -6.526 6.978 1.00 75.94 81 ARG A O 1
ATOM 681 N N . GLY A 1 82 ? 10.861 -6.028 7.814 1.00 66.19 82 GLY A N 1
ATOM 682 C CA . GLY A 1 82 ? 10.994 -6.837 9.032 1.00 66.19 82 GLY A CA 1
ATOM 683 C C . GLY A 1 82 ? 11.853 -6.245 10.154 1.00 66.19 82 GLY A C 1
ATOM 684 O O . GLY A 1 82 ? 12.045 -6.906 11.171 1.00 66.19 82 GLY A O 1
ATOM 685 N N . THR A 1 83 ? 12.342 -5.015 10.017 1.00 69.75 83 THR A N 1
ATOM 686 C CA . THR A 1 83 ? 12.953 -4.251 11.115 1.00 69.75 83 THR A CA 1
ATOM 687 C C . THR A 1 83 ? 11.877 -3.443 11.852 1.00 69.75 83 THR A C 1
ATOM 689 O O . THR A 1 83 ? 11.016 -2.830 11.225 1.00 69.75 83 THR A O 1
ATOM 692 N N . GLY A 1 84 ? 11.892 -3.441 13.190 1.00 71.88 84 GLY A N 1
ATOM 693 C CA . GLY A 1 84 ? 10.865 -2.753 13.992 1.00 71.88 84 GLY A CA 1
ATOM 694 C C . GLY A 1 84 ? 10.790 -1.243 13.724 1.00 71.88 84 GLY A C 1
ATOM 695 O O . GLY A 1 84 ? 9.700 -0.700 13.559 1.00 71.88 84 GLY A O 1
ATOM 696 N N . ASP A 1 85 ? 11.943 -0.583 13.583 1.00 77.62 85 ASP A N 1
ATOM 697 C CA . ASP A 1 85 ? 12.027 0.859 13.290 1.00 77.62 85 ASP A CA 1
ATOM 698 C C . ASP A 1 85 ? 11.442 1.205 11.913 1.00 77.62 85 ASP A C 1
ATOM 700 O O . ASP A 1 85 ? 10.702 2.168 11.731 1.00 77.62 85 ASP A O 1
ATOM 704 N N . THR A 1 86 ? 11.714 0.340 10.944 1.00 80.19 86 THR A N 1
ATOM 705 C CA . THR A 1 86 ? 11.196 0.406 9.579 1.00 80.19 86 THR A CA 1
ATOM 706 C C . THR A 1 86 ? 9.674 0.279 9.544 1.00 80.19 86 THR A C 1
ATOM 708 O O . THR A 1 86 ? 8.997 0.989 8.803 1.00 80.19 86 THR A O 1
ATOM 711 N N . GLU A 1 87 ? 9.097 -0.593 10.363 1.00 83.88 87 GLU A N 1
ATOM 712 C CA . GLU A 1 87 ? 7.646 -0.732 10.408 1.00 83.88 87 GLU A CA 1
ATOM 713 C C . GLU A 1 87 ? 6.957 0.531 10.946 1.00 83.88 87 GLU A C 1
ATOM 715 O O . GLU A 1 87 ? 5.942 0.964 10.396 1.00 83.88 87 GLU A O 1
ATOM 720 N N . ALA A 1 88 ? 7.534 1.157 11.975 1.00 86.44 88 ALA A N 1
ATOM 721 C CA . ALA A 1 88 ? 7.021 2.405 12.534 1.00 86.44 88 ALA A CA 1
ATOM 722 C C . ALA A 1 88 ? 7.086 3.562 11.520 1.00 86.44 88 ALA A C 1
ATOM 724 O O . ALA A 1 88 ? 6.137 4.338 11.391 1.00 86.44 88 ALA A O 1
ATOM 725 N N . GLU A 1 89 ? 8.173 3.653 10.753 1.00 87.38 89 GLU A N 1
ATOM 726 C CA . GLU A 1 89 ? 8.309 4.631 9.671 1.00 87.38 89 GLU A CA 1
ATOM 727 C C . GLU A 1 89 ? 7.309 4.384 8.529 1.00 87.38 89 GLU A C 1
ATOM 729 O O . GLU A 1 89 ? 6.659 5.324 8.064 1.00 87.38 89 GLU A O 1
ATOM 734 N N . LEU A 1 90 ? 7.103 3.129 8.111 1.00 88.44 90 LEU A N 1
ATOM 735 C CA . LEU A 1 90 ? 6.079 2.792 7.116 1.00 88.44 90 LEU A CA 1
ATOM 736 C C . LEU A 1 90 ? 4.672 3.129 7.606 1.00 88.44 90 LEU A C 1
ATOM 738 O O . LEU A 1 90 ? 3.876 3.636 6.817 1.00 88.44 90 LEU A O 1
ATOM 742 N N . ALA A 1 91 ? 4.376 2.905 8.887 1.00 90.19 91 ALA A N 1
ATOM 743 C CA . ALA A 1 91 ? 3.108 3.303 9.485 1.00 90.19 91 ALA A CA 1
ATOM 744 C C . ALA A 1 91 ? 2.909 4.825 9.411 1.00 90.19 91 ALA A C 1
ATOM 746 O O . ALA A 1 91 ? 1.848 5.299 9.002 1.00 90.19 91 ALA A O 1
ATOM 747 N N . ALA A 1 92 ? 3.946 5.607 9.726 1.00 90.25 92 ALA A N 1
ATOM 748 C CA . ALA A 1 92 ? 3.900 7.064 9.619 1.00 90.25 92 ALA A CA 1
ATOM 749 C C . ALA A 1 92 ? 3.723 7.544 8.165 1.00 90.25 92 ALA A C 1
ATOM 751 O O . ALA A 1 92 ? 2.997 8.510 7.904 1.00 90.25 92 ALA A O 1
ATOM 752 N N . TYR A 1 93 ? 4.354 6.876 7.197 1.00 89.00 93 TYR A N 1
ATOM 753 C CA . TYR A 1 93 ? 4.159 7.161 5.775 1.00 89.00 93 TYR A CA 1
ATOM 754 C C . TYR A 1 93 ? 2.792 6.722 5.263 1.00 89.00 93 TYR A C 1
ATOM 756 O O . TYR A 1 93 ? 2.207 7.410 4.425 1.00 89.00 93 TYR A O 1
ATOM 764 N N . TRP A 1 94 ? 2.251 5.623 5.782 1.00 91.00 94 TRP A N 1
ATOM 765 C CA . TRP A 1 94 ? 0.901 5.179 5.477 1.00 91.00 94 TRP A CA 1
ATOM 766 C C . TRP A 1 94 ? -0.130 6.222 5.896 1.00 91.00 94 TRP A C 1
ATOM 768 O O . TRP A 1 94 ? -0.999 6.549 5.095 1.00 91.00 94 TRP A O 1
ATOM 778 N N . GLU A 1 95 ? -0.016 6.818 7.084 1.00 90.69 95 GLU A N 1
ATOM 779 C CA . GLU A 1 95 ? -0.955 7.865 7.515 1.00 90.69 95 GLU A CA 1
ATOM 780 C C . GLU A 1 95 ? -0.915 9.110 6.609 1.00 90.69 95 GLU A C 1
ATOM 782 O O . GLU A 1 95 ? -1.937 9.761 6.400 1.00 90.69 95 GLU A O 1
ATOM 787 N N . GLN A 1 96 ? 0.231 9.402 5.989 1.00 88.19 96 GLN A N 1
ATOM 788 C CA . GLN A 1 96 ? 0.355 10.467 4.986 1.00 88.19 96 GLN A CA 1
ATOM 789 C C . GLN A 1 96 ? -0.187 10.046 3.610 1.00 88.19 96 GLN A C 1
ATOM 791 O O . GLN A 1 96 ? -0.729 10.870 2.87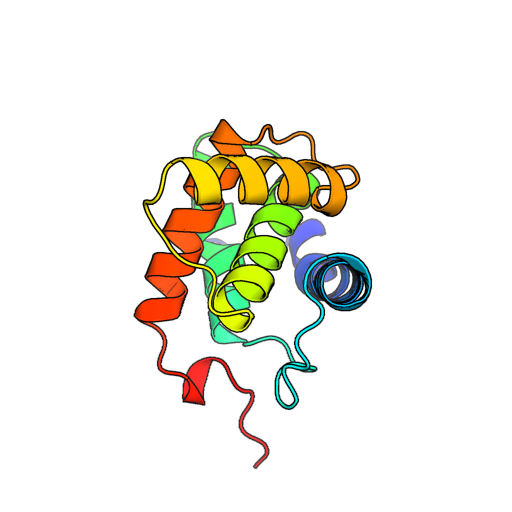2 1.00 88.19 96 GLN A O 1
ATOM 796 N N . ALA A 1 97 ? -0.045 8.769 3.251 1.00 88.44 97 ALA A N 1
ATOM 797 C CA . ALA A 1 97 ? -0.409 8.236 1.943 1.00 88.44 97 ALA A CA 1
ATOM 798 C C . ALA A 1 97 ? -1.882 7.820 1.830 1.00 88.44 97 ALA A C 1
ATOM 800 O O . ALA A 1 97 ? -2.474 7.993 0.770 1.00 88.44 97 ALA A O 1
ATOM 801 N N . ARG A 1 98 ? -2.494 7.296 2.899 1.00 86.44 98 ARG A N 1
ATOM 802 C CA . ARG A 1 98 ? -3.830 6.667 2.913 1.00 86.44 98 ARG A CA 1
ATOM 803 C C . ARG A 1 98 ? -4.951 7.558 2.375 1.00 86.44 98 ARG A C 1
ATOM 805 O O . ARG A 1 98 ? -5.971 7.043 1.914 1.00 86.44 98 ARG A O 1
ATOM 812 N N . GLY A 1 99 ? -4.783 8.881 2.444 1.00 87.06 99 GLY A N 1
ATOM 813 C CA . GLY A 1 99 ? -5.788 9.863 2.047 1.00 87.06 99 GLY A CA 1
ATOM 814 C C . GLY A 1 99 ? -7.129 9.605 2.738 1.00 87.06 99 GLY A C 1
ATOM 815 O O . GLY A 1 99 ? -7.216 9.564 3.960 1.00 87.06 99 GLY A O 1
ATOM 816 N N . GLU A 1 100 ? -8.179 9.386 1.947 1.00 85.06 100 GLU A N 1
ATOM 817 C CA . GLU A 1 100 ? -9.532 9.099 2.446 1.00 85.06 100 GLU A CA 1
ATOM 818 C C . GLU A 1 100 ? -9.763 7.628 2.840 1.00 85.06 100 GLU A C 1
ATOM 820 O O . GLU A 1 100 ? -10.872 7.273 3.251 1.00 85.06 100 GLU A O 1
ATOM 825 N N . SER A 1 101 ? -8.759 6.751 2.703 1.00 87.19 101 SER A N 1
ATOM 826 C CA . SER A 1 101 ? -8.898 5.349 3.098 1.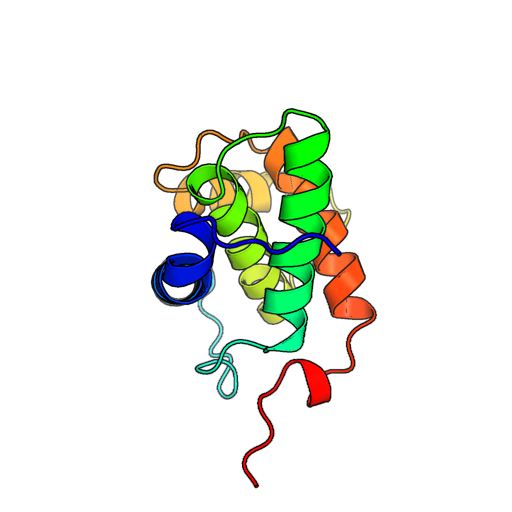00 87.19 101 SER A CA 1
ATOM 827 C C . SER A 1 101 ? -9.219 5.236 4.580 1.00 87.19 101 SER A C 1
ATOM 829 O O . SER A 1 101 ? -8.581 5.857 5.433 1.00 87.19 101 SER A O 1
ATOM 831 N N . ARG A 1 102 ? -10.184 4.376 4.905 1.00 87.81 102 ARG A N 1
ATOM 832 C CA . ARG A 1 102 ? -10.554 4.055 6.288 1.00 87.81 102 ARG A CA 1
ATOM 833 C C . ARG A 1 102 ? -9.673 2.981 6.927 1.00 87.81 102 ARG A C 1
ATOM 835 O O . ARG A 1 102 ? -9.810 2.752 8.127 1.00 87.81 102 ARG A O 1
ATOM 842 N N . LEU A 1 103 ? -8.784 2.338 6.167 1.00 89.06 103 LEU A N 1
ATOM 843 C CA . LEU A 1 103 ? -7.932 1.269 6.687 1.00 89.06 103 LEU A CA 1
ATOM 844 C C . LEU A 1 103 ? -6.888 1.824 7.659 1.00 89.06 103 LEU A C 1
ATOM 846 O O . LEU A 1 103 ? -6.152 2.759 7.342 1.00 89.06 103 LEU A O 1
ATOM 850 N N . LYS A 1 104 ? -6.824 1.229 8.851 1.00 90.19 104 LYS A N 1
ATOM 851 C CA . LYS A 1 104 ? -5.732 1.473 9.804 1.00 90.19 104 LYS A CA 1
ATOM 852 C C . LYS A 1 104 ? -4.454 0.785 9.329 1.00 90.19 104 LYS A C 1
ATOM 854 O O . LYS A 1 104 ? -4.546 -0.172 8.559 1.00 90.19 104 LYS A O 1
ATOM 859 N N . TRP A 1 105 ? -3.301 1.225 9.839 1.00 90.88 105 TRP A N 1
ATOM 860 C CA . TRP A 1 105 ? -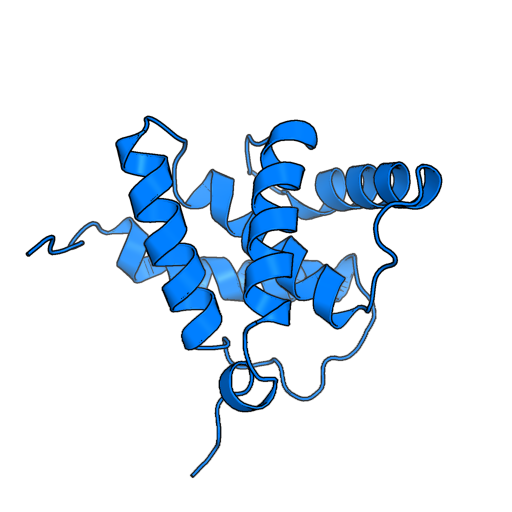2.006 0.607 9.539 1.00 90.88 105 TRP A CA 1
ATOM 861 C C . TRP A 1 105 ? -2.041 -0.922 9.650 1.00 90.88 105 TRP A C 1
ATOM 863 O O . TRP A 1 105 ? -1.705 -1.574 8.677 1.00 90.88 105 TRP A O 1
ATOM 873 N N . ASP A 1 106 ? -2.573 -1.504 10.730 1.00 89.19 106 ASP A N 1
ATOM 874 C CA . ASP A 1 106 ? -2.618 -2.971 10.899 1.00 89.19 106 ASP A CA 1
ATOM 875 C C . ASP A 1 106 ? -3.354 -3.701 9.760 1.00 89.19 106 ASP A C 1
ATOM 877 O O . ASP A 1 106 ? -2.960 -4.781 9.322 1.00 89.19 106 ASP A O 1
ATOM 881 N N . GLN A 1 107 ? -4.434 -3.101 9.248 1.00 89.31 107 GLN A N 1
ATOM 882 C CA . GLN A 1 107 ? -5.211 -3.662 8.140 1.00 89.31 107 GLN A CA 1
ATOM 883 C C . GLN A 1 107 ? -4.509 -3.443 6.800 1.00 89.31 107 GLN A C 1
ATOM 885 O O . GLN A 1 107 ? -4.511 -4.326 5.944 1.00 89.31 107 GLN A O 1
ATOM 890 N N . ALA A 1 108 ? -3.936 -2.254 6.611 1.00 90.56 108 ALA A N 1
ATOM 891 C CA . ALA A 1 108 ? -3.215 -1.895 5.402 1.00 90.56 108 ALA A CA 1
ATOM 892 C C . ALA A 1 108 ? -1.930 -2.714 5.264 1.00 90.56 108 ALA A C 1
ATOM 894 O O . ALA A 1 108 ? -1.659 -3.215 4.180 1.00 90.56 108 ALA A O 1
ATOM 895 N N . ARG A 1 109 ? -1.195 -2.916 6.362 1.00 89.69 109 ARG A N 1
ATOM 896 C CA . ARG A 1 109 ? 0.041 -3.694 6.443 1.00 89.69 109 ARG A CA 1
ATOM 897 C C . ARG A 1 109 ? -0.158 -5.099 5.894 1.00 89.69 109 ARG A C 1
ATOM 899 O O . ARG A 1 109 ? 0.596 -5.495 5.018 1.00 89.69 109 ARG A O 1
ATOM 906 N N . ALA A 1 110 ? -1.206 -5.808 6.317 1.00 88.81 110 ALA A N 1
ATOM 907 C CA . ALA A 1 110 ? -1.501 -7.143 5.793 1.00 88.81 110 ALA A CA 1
ATOM 908 C C . ALA A 1 110 ? -1.702 -7.138 4.263 1.00 88.81 110 ALA A C 1
ATOM 910 O O . ALA A 1 110 ? -1.174 -7.989 3.555 1.00 88.81 110 ALA A O 1
ATOM 911 N N . VAL A 1 111 ? -2.422 -6.142 3.731 1.00 90.62 111 VAL A N 1
ATOM 912 C CA . VAL A 1 111 ? -2.623 -5.988 2.278 1.00 90.62 111 VAL A CA 1
ATOM 913 C C . VAL A 1 111 ? -1.314 -5.625 1.566 1.00 90.62 111 VAL A C 1
ATOM 915 O O . VAL A 1 111 ? -1.058 -6.114 0.468 1.00 90.62 111 VAL A O 1
ATOM 918 N N . ILE A 1 112 ? -0.492 -4.770 2.178 1.00 90.44 112 ILE A N 1
ATOM 919 C CA . ILE A 1 112 ? 0.798 -4.321 1.646 1.00 90.44 112 ILE A CA 1
ATOM 920 C C . ILE A 1 112 ? 1.787 -5.486 1.583 1.00 90.44 112 ILE A C 1
ATOM 922 O O . ILE A 1 112 ? 2.415 -5.681 0.548 1.00 90.44 112 ILE A O 1
ATOM 926 N N . GLU A 1 113 ? 1.891 -6.284 2.645 1.00 90.00 113 GLU A N 1
ATOM 927 C CA . GLU A 1 113 ? 2.759 -7.462 2.706 1.00 90.00 113 GLU A CA 1
ATOM 928 C C . GLU A 1 113 ? 2.340 -8.521 1.680 1.00 90.00 113 GLU A C 1
ATOM 930 O O . GLU A 1 113 ? 3.182 -9.003 0.920 1.00 90.00 113 GLU A O 1
ATOM 935 N N . ASP A 1 114 ? 1.040 -8.820 1.572 1.00 90.69 114 ASP A N 1
ATOM 936 C CA . ASP A 1 114 ? 0.518 -9.723 0.540 1.00 90.69 114 ASP A CA 1
ATOM 937 C C . ASP A 1 114 ? 0.846 -9.211 -0.873 1.00 90.69 114 ASP A C 1
ATOM 939 O O . ASP A 1 114 ? 1.216 -9.978 -1.766 1.00 90.69 114 ASP A O 1
ATOM 943 N N . ALA A 1 115 ? 0.714 -7.902 -1.098 1.00 90.31 115 ALA A N 1
ATOM 944 C CA . ALA A 1 115 ? 1.028 -7.276 -2.376 1.00 90.31 115 ALA A CA 1
ATOM 945 C C . ALA A 1 115 ? 2.528 -7.307 -2.695 1.00 90.31 115 ALA A C 1
ATOM 947 O O . ALA A 1 115 ? 2.897 -7.587 -3.833 1.00 90.31 115 ALA A O 1
ATOM 948 N N . TRP A 1 116 ? 3.388 -7.079 -1.706 1.00 88.12 116 TRP A N 1
ATOM 949 C CA . TRP A 1 116 ? 4.833 -7.233 -1.836 1.00 88.12 116 TRP A CA 1
ATOM 950 C C . TRP A 1 116 ? 5.230 -8.665 -2.195 1.00 88.12 116 TRP A C 1
ATOM 952 O O . TRP A 1 116 ? 6.015 -8.857 -3.118 1.00 88.12 116 TRP A O 1
ATOM 962 N N . LEU A 1 117 ? 4.641 -9.672 -1.545 1.00 89.06 117 LEU A N 1
ATOM 963 C CA . LEU A 1 117 ? 4.876 -11.079 -1.887 1.00 89.06 117 LEU A CA 1
ATOM 964 C C . LEU A 1 117 ? 4.442 -11.412 -3.320 1.00 89.06 117 LEU A C 1
ATOM 966 O O . LEU A 1 117 ? 5.082 -12.222 -3.990 1.00 89.06 117 LEU A O 1
ATOM 970 N N . ALA A 1 118 ? 3.352 -10.809 -3.799 1.00 87.38 118 ALA A N 1
ATOM 971 C CA . ALA A 1 118 ? 2.944 -10.916 -5.195 1.00 87.38 118 ALA A CA 1
ATOM 972 C C . ALA A 1 118 ? 3.958 -10.254 -6.137 1.00 87.38 118 ALA A C 1
ATOM 974 O O . ALA A 1 118 ? 4.339 -10.877 -7.124 1.00 87.38 118 ALA A O 1
ATOM 975 N N . LEU A 1 119 ? 4.428 -9.045 -5.818 1.00 84.19 119 LEU A N 1
ATOM 976 C CA . LEU A 1 119 ? 5.434 -8.323 -6.605 1.00 84.19 119 LEU A CA 1
ATOM 977 C C . LEU A 1 119 ? 6.759 -9.083 -6.691 1.00 84.19 119 LEU A C 1
ATOM 979 O O . LEU A 1 119 ? 7.326 -9.172 -7.771 1.00 84.19 119 LEU A O 1
ATOM 983 N N . ASP A 1 120 ? 7.211 -9.705 -5.602 1.00 84.56 120 ASP A N 1
ATOM 984 C CA . ASP A 1 120 ? 8.444 -10.507 -5.591 1.00 84.56 120 ASP A CA 1
ATOM 985 C C . ASP A 1 120 ? 8.350 -11.748 -6.496 1.00 84.56 120 ASP A C 1
ATOM 987 O O . ASP A 1 120 ? 9.357 -12.257 -6.985 1.00 84.56 120 ASP A O 1
ATOM 991 N N . ARG A 1 121 ? 7.131 -12.256 -6.715 1.00 82.88 121 ARG A N 1
ATOM 992 C CA . ARG A 1 121 ? 6.854 -13.390 -7.611 1.00 82.88 121 ARG A CA 1
ATOM 993 C C . ARG A 1 121 ? 6.610 -12.956 -9.054 1.00 82.88 121 ARG A C 1
ATOM 995 O O . ARG A 1 121 ? 6.641 -13.803 -9.946 1.00 82.88 121 ARG A O 1
ATOM 1002 N N . MET A 1 122 ? 6.332 -11.675 -9.289 1.00 78.12 122 MET A N 1
ATOM 1003 C CA . MET A 1 122 ? 6.151 -11.124 -10.626 1.00 78.12 122 MET A CA 1
ATOM 1004 C C . MET A 1 122 ? 7.527 -10.798 -11.214 1.00 78.12 122 MET A C 1
ATOM 1006 O O . MET A 1 122 ? 8.297 -10.056 -10.606 1.00 78.12 122 MET A O 1
ATOM 1010 N N . PRO A 1 123 ? 7.876 -11.318 -12.402 1.00 66.69 123 PRO A N 1
ATOM 1011 C CA . PRO A 1 123 ? 9.120 -10.917 -13.040 1.00 66.69 123 PRO A CA 1
ATOM 1012 C C . PRO A 1 123 ? 9.050 -9.424 -13.375 1.00 66.69 123 PRO A C 1
ATOM 1014 O O . PRO A 1 123 ? 8.018 -8.951 -13.845 1.00 66.69 123 PRO A O 1
ATOM 1017 N N . ALA A 1 124 ? 10.148 -8.682 -13.197 1.00 60.19 124 ALA A N 1
ATOM 1018 C CA . ALA A 1 124 ? 10.181 -7.239 -13.470 1.00 60.19 124 ALA A CA 1
ATOM 1019 C C . ALA A 1 124 ? 9.643 -6.895 -14.876 1.00 60.19 124 ALA A C 1
ATOM 1021 O O . ALA A 1 124 ? 8.885 -5.948 -15.040 1.00 60.19 124 ALA A O 1
ATOM 1022 N N . ALA A 1 125 ? 9.918 -7.735 -15.880 1.00 56.50 125 ALA A N 1
ATOM 1023 C CA . ALA A 1 125 ? 9.409 -7.580 -17.247 1.00 56.50 125 ALA A CA 1
ATOM 1024 C C . ALA A 1 125 ? 7.878 -7.725 -17.412 1.00 56.50 125 ALA A C 1
ATOM 1026 O O . ALA A 1 125 ? 7.355 -7.307 -18.435 1.00 56.50 125 ALA A O 1
ATOM 1027 N N . ALA A 1 126 ? 7.177 -8.334 -16.452 1.00 56.88 126 ALA A N 1
ATOM 1028 C CA . ALA A 1 126 ? 5.711 -8.407 -16.390 1.00 56.88 126 ALA A CA 1
ATOM 1029 C C . ALA A 1 126 ? 5.109 -7.232 -15.594 1.00 56.88 126 ALA A C 1
ATOM 1031 O O . ALA A 1 126 ? 3.944 -6.869 -15.747 1.00 56.88 126 ALA A O 1
ATOM 1032 N N . VAL A 1 127 ? 5.927 -6.607 -14.743 1.00 57.78 127 VAL A N 1
ATOM 1033 C CA . VAL A 1 127 ? 5.575 -5.379 -14.023 1.00 57.78 127 VAL A CA 1
ATOM 1034 C C . VAL A 1 127 ? 5.736 -4.154 -14.932 1.00 57.78 127 VAL A C 1
ATOM 1036 O O . VAL A 1 127 ? 4.987 -3.191 -14.812 1.00 57.78 127 VAL A O 1
ATOM 1039 N N . HIS A 1 128 ? 6.656 -4.191 -15.892 1.00 55.34 128 HIS A N 1
ATOM 1040 C CA . HIS A 1 128 ? 6.770 -3.158 -16.918 1.00 55.34 128 HIS A CA 1
ATOM 1041 C C . HIS A 1 128 ? 5.861 -3.477 -18.106 1.00 55.34 128 HIS A C 1
ATOM 1043 O O . HIS A 1 128 ? 5.868 -4.591 -18.630 1.00 55.34 128 HIS A O 1
ATOM 1049 N N . SER A 1 129 ? 5.093 -2.491 -18.568 1.00 48.00 129 SER A N 1
ATOM 1050 C CA . SER A 1 129 ? 4.474 -2.574 -19.884 1.00 48.00 129 SER A CA 1
ATOM 1051 C C . SER A 1 129 ? 5.584 -2.666 -20.926 1.00 48.00 129 SER A C 1
ATOM 1053 O O . SER A 1 129 ? 6.469 -1.815 -21.002 1.00 48.00 129 SER A O 1
ATOM 1055 N N . ARG A 1 130 ? 5.596 -3.749 -21.706 1.00 46.88 130 ARG A N 1
ATOM 1056 C CA . ARG A 1 130 ? 6.547 -3.878 -22.808 1.00 46.88 130 ARG A CA 1
ATOM 1057 C C . ARG A 1 130 ? 6.026 -3.045 -23.980 1.00 46.88 130 ARG A C 1
ATOM 1059 O O . ARG A 1 130 ? 4.979 -3.414 -24.516 1.00 46.88 130 ARG A O 1
ATOM 1066 N N . PRO A 1 131 ? 6.709 -1.968 -24.407 1.00 44.31 131 PRO A N 1
ATOM 1067 C CA . PRO A 1 131 ? 6.397 -1.372 -25.692 1.00 44.31 131 PRO A CA 1
ATOM 1068 C C . PRO A 1 131 ? 6.826 -2.375 -26.774 1.00 44.31 131 PRO A C 1
ATOM 1070 O O . PRO A 1 131 ? 7.940 -2.907 -26.729 1.00 44.31 131 PRO A O 1
ATOM 1073 N N . LEU A 1 132 ? 5.899 -2.703 -27.674 1.00 44.25 132 LEU A N 1
ATOM 1074 C CA . LEU A 1 132 ? 6.192 -3.385 -28.938 1.00 44.25 132 LEU A CA 1
ATOM 1075 C C . LEU A 1 132 ? 6.745 -2.381 -29.949 1.00 44.25 132 LEU A C 1
ATOM 1077 O O . LEU A 1 132 ? 6.232 -1.238 -29.964 1.00 44.25 132 LEU A O 1
#

Radius of gyration: 14.27 Å; chains: 1; bounding box: 33×30×43 Å

Sequence (132 aa):
MYRPEHPEYRSAPRLFNAHLGAIRRGVFKRRAADADEVAQDFLQYSLADYAKRRRQGFTRWRDVYPAYAFALASHAADWPRGTGDTEAELAAYWEQARGESRLKWDQARAVIEDAWLALDRMPAAAVHSRPL

Organism: NCBI:txid1236960